Protein AF-A0A965G817-F1 (afdb_monomer)

Nearest PDB structures (foldseek):
  8c5v-assembly1_I  TM=2.482E-01  e=2.528E+00  Escherichia coli
  3ja6-assembly1_H  TM=2.750E-01  e=8.143E+00  Escherichia coli

pLDDT: mean 88.76, std 9.69, range [43.16, 97.38]

Foldseek 3Di:
DPDDDPVNVLVLLPPLSVVLVVLVVLLVVLVVVLVVVVVVLDDPPPVLVVVLVVQCVVPNLVSSLVSLVPRPHLVSQLSNLLSVCPVPDPVVSVVRSVVSVVVSVCVSCVSVVSNVVSVVVSVVSVVVSQVVLQVVLVVQVVVPPDDDDPVSSVSSHD

Sequence (158 aa):
MNSLSLGELFHRGGSLMWVLLAFSLVACAVAVERILTYAAYGYSPDRWFESLLAKIRKSGPAAGLAMAVSYRHPVARVAQTYLEQLNRPEKVRHDNVRRTGSMVLEAVEKNLRILAALAHLAPLVGLLGTVIGMVVAFSQIQSIQGNVKPSDLAGGIW

Structure (mmCIF, N/CA/C/O backbone):
data_AF-A0A965G817-F1
#
_entry.id   AF-A0A965G817-F1
#
loop_
_atom_site.group_PDB
_atom_site.id
_atom_site.type_symbol
_atom_site.label_atom_id
_atom_site.label_alt_id
_atom_site.label_comp_id
_atom_site.label_asym_id
_atom_site.label_entity_id
_atom_site.label_seq_id
_atom_site.pdbx_PDB_ins_code
_atom_site.Cartn_x
_atom_site.Cartn_y
_atom_site.Cartn_z
_atom_site.occupancy
_atom_site.B_iso_or_equiv
_atom_site.auth_seq_id
_atom_site.auth_comp_id
_atom_site.auth_asym_id
_atom_site.auth_atom_id
_atom_site.pdbx_PDB_model_num
ATOM 1 N N . MET A 1 1 ? 13.029 16.106 -40.030 1.00 43.16 1 MET A N 1
ATOM 2 C CA . MET A 1 1 ? 13.182 15.619 -38.643 1.00 43.16 1 MET A CA 1
ATOM 3 C C . MET A 1 1 ? 12.121 14.550 -38.451 1.00 43.16 1 MET A C 1
ATOM 5 O O . MET A 1 1 ? 10.968 14.905 -38.257 1.00 43.16 1 MET A O 1
ATOM 9 N N . ASN A 1 2 ? 12.458 13.270 -38.641 1.00 52.78 2 ASN A N 1
ATOM 10 C CA . ASN A 1 2 ? 11.493 12.196 -38.392 1.00 52.78 2 ASN A CA 1
ATOM 11 C C . ASN A 1 2 ? 11.209 12.186 -36.889 1.00 52.78 2 ASN A C 1
ATOM 13 O O . ASN A 1 2 ? 12.128 11.986 -36.097 1.00 52.78 2 ASN A O 1
ATOM 17 N N . SER A 1 3 ? 9.972 12.484 -36.498 1.00 63.75 3 SER A N 1
ATOM 18 C CA . SER A 1 3 ? 9.535 12.378 -35.111 1.00 63.75 3 SER A CA 1
ATOM 19 C C . SER A 1 3 ? 9.595 10.909 -34.716 1.00 63.75 3 SER A C 1
ATOM 21 O O . SER A 1 3 ? 8.798 10.113 -35.211 1.00 63.75 3 SER A O 1
ATOM 23 N N . LEU A 1 4 ? 10.564 10.555 -33.874 1.00 72.38 4 LEU A N 1
ATOM 24 C CA . LEU A 1 4 ? 10.672 9.216 -33.309 1.00 72.38 4 LEU A CA 1
ATOM 25 C C . LEU A 1 4 ? 9.355 8.860 -32.621 1.00 72.38 4 LEU A C 1
ATOM 27 O O . LEU A 1 4 ? 8.850 9.620 -31.790 1.00 72.38 4 LEU A O 1
ATOM 31 N N . SER A 1 5 ? 8.792 7.715 -32.990 1.00 85.06 5 SER A N 1
ATOM 32 C CA . SER A 1 5 ? 7.577 7.206 -32.362 1.00 85.06 5 SER A CA 1
ATOM 33 C C . SER A 1 5 ? 7.877 6.724 -30.940 1.00 85.06 5 SER A C 1
ATOM 35 O O . SER A 1 5 ? 8.945 6.168 -30.682 1.00 85.06 5 SER A O 1
ATOM 37 N N . LEU A 1 6 ? 6.913 6.845 -30.018 1.00 82.19 6 LEU A N 1
ATOM 38 C CA . LEU A 1 6 ? 7.024 6.272 -28.666 1.00 82.19 6 LEU A CA 1
ATOM 39 C C . LEU A 1 6 ? 7.380 4.774 -28.703 1.00 82.19 6 LEU A C 1
ATOM 41 O O . LEU A 1 6 ? 8.133 4.291 -27.861 1.00 82.19 6 LEU A O 1
ATOM 45 N N . GLY A 1 7 ? 6.859 4.048 -29.698 1.00 84.25 7 GLY A N 1
ATOM 46 C CA . GLY A 1 7 ? 7.149 2.627 -29.887 1.00 84.25 7 GLY A CA 1
ATOM 47 C C . GLY A 1 7 ? 8.599 2.357 -30.294 1.00 84.25 7 GLY A C 1
ATOM 48 O O . GLY A 1 7 ? 9.187 1.373 -29.849 1.00 84.25 7 GLY A O 1
ATOM 49 N N . GLU A 1 8 ? 9.209 3.250 -31.078 1.00 82.56 8 GLU A N 1
ATOM 50 C CA . GLU A 1 8 ? 10.629 3.147 -31.428 1.00 82.56 8 GLU A CA 1
ATOM 51 C C . GLU A 1 8 ? 11.522 3.422 -30.220 1.00 82.56 8 GLU A C 1
ATOM 53 O O . GLU A 1 8 ? 12.486 2.685 -30.020 1.00 82.56 8 GLU A O 1
ATOM 58 N N . LEU A 1 9 ? 11.190 4.414 -29.381 1.00 82.31 9 LEU A N 1
ATOM 59 C CA . LEU A 1 9 ? 11.916 4.640 -28.123 1.00 82.31 9 LEU A CA 1
ATOM 60 C C . LEU A 1 9 ? 11.816 3.421 -27.203 1.00 82.31 9 LEU A C 1
ATOM 62 O O . LEU A 1 9 ? 12.824 2.978 -26.656 1.00 82.31 9 LEU A O 1
ATOM 66 N N . PHE A 1 10 ? 10.621 2.841 -27.074 1.00 85.94 10 PHE A N 1
ATOM 67 C CA . PHE A 1 10 ? 10.410 1.665 -26.234 1.00 85.94 10 PHE A CA 1
ATOM 68 C C . PHE A 1 10 ? 11.249 0.470 -26.703 1.00 85.94 10 PHE A C 1
ATOM 70 O O . PHE A 1 10 ? 11.874 -0.207 -25.891 1.00 85.94 10 PHE A O 1
ATOM 77 N N . HIS A 1 11 ? 11.305 0.230 -28.017 1.00 84.06 11 HIS A N 1
ATOM 78 C CA . HIS A 1 11 ? 12.101 -0.861 -28.574 1.00 84.06 11 HIS A CA 1
ATOM 79 C C . HIS A 1 11 ? 13.610 -0.620 -28.417 1.00 84.06 11 HIS A C 1
ATOM 81 O O . HIS A 1 11 ? 14.351 -1.546 -28.086 1.00 84.06 11 HIS A O 1
ATOM 87 N N . ARG A 1 12 ? 14.066 0.630 -28.581 1.00 80.44 12 ARG A N 1
ATOM 88 C CA . ARG A 1 12 ? 15.470 1.024 -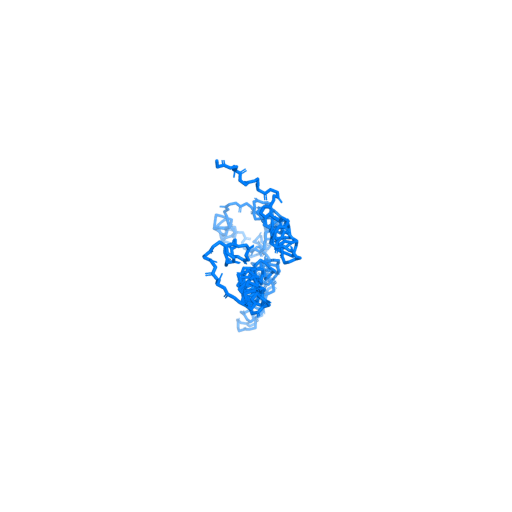28.366 1.00 80.44 12 ARG A CA 1
ATOM 89 C C . ARG A 1 12 ? 15.905 0.938 -26.902 1.00 80.44 12 ARG A C 1
ATOM 91 O O . ARG A 1 12 ? 17.063 0.629 -26.650 1.00 80.44 12 ARG A O 1
ATOM 98 N N . GLY A 1 13 ? 14.987 1.132 -25.952 1.00 80.50 13 GLY A N 1
ATOM 99 C CA . GLY A 1 13 ? 15.232 0.955 -24.514 1.00 80.50 13 GLY A CA 1
ATOM 100 C C . GLY A 1 13 ? 15.530 -0.492 -24.085 1.00 80.50 13 GLY A C 1
ATOM 101 O O . GLY A 1 13 ? 15.891 -0.735 -22.932 1.00 80.50 13 GLY A O 1
ATOM 102 N N . GLY A 1 14 ? 15.401 -1.463 -24.994 1.00 85.25 14 GLY A N 1
ATOM 103 C CA . GLY A 1 14 ? 15.823 -2.843 -24.779 1.00 85.25 14 GLY A CA 1
ATOM 104 C C . GLY A 1 14 ? 14.976 -3.613 -23.760 1.00 85.25 14 GLY A C 1
ATOM 105 O O . GLY A 1 14 ? 13.819 -3.296 -23.481 1.00 85.25 14 GLY A O 1
ATOM 106 N N . SER A 1 15 ? 15.553 -4.678 -23.200 1.00 88.56 15 SER A N 1
ATOM 107 C CA . SER A 1 15 ? 14.852 -5.612 -22.306 1.00 88.56 15 SER A CA 1
ATOM 108 C C . SER A 1 15 ? 14.397 -4.980 -20.986 1.00 88.56 15 SER A C 1
ATOM 110 O O . SER A 1 15 ? 13.349 -5.353 -20.459 1.00 88.56 15 SER A O 1
ATOM 112 N N . LEU A 1 16 ? 15.130 -3.991 -20.466 1.00 91.62 16 LEU A N 1
ATOM 113 C CA . LEU A 1 16 ? 14.787 -3.307 -19.214 1.00 91.62 16 LEU A CA 1
ATOM 114 C C . LEU A 1 16 ? 13.490 -2.499 -19.319 1.00 91.62 16 LEU A C 1
ATOM 116 O O . LEU A 1 16 ? 12.795 -2.322 -18.319 1.00 91.62 16 LEU A O 1
ATOM 120 N N . MET A 1 17 ? 13.115 -2.072 -20.525 1.00 92.56 17 MET A N 1
ATOM 121 C CA . MET A 1 17 ? 11.875 -1.332 -20.737 1.00 92.56 17 MET A CA 1
ATOM 122 C C . MET A 1 17 ? 10.635 -2.217 -20.555 1.00 92.56 17 MET A C 1
ATOM 124 O O . MET A 1 17 ? 9.633 -1.784 -19.986 1.00 92.56 17 MET A O 1
ATOM 128 N N . TRP A 1 18 ? 10.739 -3.505 -20.899 1.00 94.06 18 TRP A N 1
ATOM 129 C CA . TRP A 1 18 ? 9.720 -4.507 -20.574 1.00 94.06 18 TRP A CA 1
ATOM 130 C C . TRP A 1 18 ? 9.619 -4.781 -19.070 1.00 94.06 18 TRP A C 1
ATOM 132 O O . TRP A 1 18 ? 8.516 -4.956 -18.553 1.00 94.06 18 TRP A O 1
ATOM 142 N N . VAL A 1 19 ? 10.746 -4.767 -18.350 1.00 94.88 19 VAL A N 1
ATOM 143 C CA . VAL A 1 19 ? 10.760 -4.908 -16.882 1.00 94.88 19 VAL A CA 1
ATOM 144 C C . VAL A 1 19 ? 10.060 -3.720 -16.218 1.00 94.88 19 VAL A C 1
ATOM 146 O O . VAL A 1 19 ? 9.210 -3.914 -15.349 1.00 94.88 19 VAL A O 1
ATOM 149 N N . LEU A 1 20 ? 10.351 -2.492 -16.660 1.00 95.06 20 LEU A N 1
ATOM 150 C CA . LEU A 1 20 ? 9.682 -1.285 -16.164 1.00 95.06 20 LEU A CA 1
ATOM 151 C C . LEU A 1 20 ? 8.187 -1.271 -16.497 1.00 95.06 20 LEU A C 1
ATOM 153 O O . LEU A 1 20 ? 7.376 -0.881 -15.655 1.00 95.06 20 LEU A O 1
ATOM 157 N N . LEU A 1 21 ? 7.800 -1.750 -17.683 1.00 95.38 21 LEU A N 1
ATOM 158 C CA . LEU A 1 21 ? 6.392 -1.912 -18.039 1.00 95.38 21 LEU A CA 1
ATOM 159 C C . LEU A 1 21 ? 5.689 -2.900 -17.097 1.00 95.38 21 LEU A C 1
ATOM 161 O O . LEU A 1 21 ? 4.594 -2.613 -16.615 1.00 95.38 21 LEU A O 1
ATOM 165 N N . ALA A 1 22 ? 6.329 -4.028 -16.777 1.00 96.06 22 ALA A N 1
ATOM 166 C CA . ALA A 1 22 ? 5.795 -4.992 -15.819 1.00 96.06 22 ALA A CA 1
ATOM 167 C C . ALA A 1 22 ? 5.640 -4.378 -14.416 1.00 96.06 22 ALA A C 1
ATOM 169 O O . ALA A 1 22 ? 4.593 -4.542 -13.788 1.00 96.06 22 ALA A O 1
ATOM 170 N N . PHE A 1 23 ? 6.631 -3.613 -13.944 1.00 96.88 23 PHE A N 1
ATOM 171 C CA . PHE A 1 23 ? 6.539 -2.879 -12.676 1.00 96.88 23 PHE A CA 1
ATOM 172 C C . PHE A 1 23 ? 5.372 -1.889 -12.673 1.00 96.88 23 PHE A C 1
ATOM 174 O O . PHE A 1 23 ? 4.626 -1.837 -11.697 1.00 96.88 23 PHE A O 1
ATOM 181 N N . SER A 1 24 ? 5.175 -1.155 -13.769 1.00 96.75 24 SER A N 1
ATOM 182 C CA . SER A 1 24 ? 4.064 -0.212 -13.928 1.00 96.75 24 SER A CA 1
ATOM 183 C C . SER A 1 24 ? 2.700 -0.907 -13.861 1.00 96.75 24 SER A C 1
ATOM 185 O O . SER A 1 24 ? 1.817 -0.467 -13.124 1.00 96.75 24 SER A O 1
ATOM 187 N N . LEU A 1 25 ? 2.539 -2.042 -14.551 1.00 97.38 25 LEU A N 1
ATOM 188 C CA . LEU A 1 25 ? 1.301 -2.828 -14.522 1.00 97.38 25 LEU A CA 1
ATOM 189 C C . LEU A 1 25 ? 0.982 -3.344 -13.114 1.00 97.38 25 LEU A C 1
ATOM 191 O O . LEU A 1 25 ? -0.148 -3.193 -12.648 1.00 97.38 25 LEU A O 1
ATOM 195 N N . VAL A 1 26 ? 1.976 -3.905 -12.415 1.00 96.44 26 VAL A N 1
ATOM 196 C CA . VAL A 1 26 ? 1.806 -4.385 -11.034 1.00 96.44 26 VAL A CA 1
ATOM 197 C C . VAL A 1 26 ? 1.480 -3.224 -10.094 1.00 96.44 26 VAL A C 1
ATOM 199 O O . VAL A 1 26 ? 0.548 -3.330 -9.296 1.00 96.44 26 VAL A O 1
ATOM 202 N N . ALA A 1 27 ? 2.196 -2.103 -10.204 1.00 96.62 27 ALA A N 1
ATOM 203 C CA . ALA A 1 27 ? 1.945 -0.924 -9.384 1.00 96.62 27 ALA A CA 1
ATOM 204 C C . ALA A 1 27 ? 0.529 -0.375 -9.602 1.00 96.62 27 ALA A C 1
ATOM 206 O O . ALA A 1 27 ? -0.182 -0.108 -8.637 1.00 96.62 27 ALA A O 1
ATOM 207 N N . CYS A 1 28 ? 0.090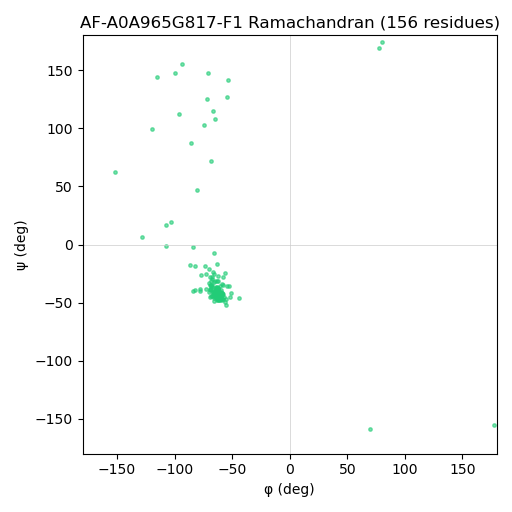 -0.268 -10.856 1.00 97.19 28 CYS A N 1
ATOM 208 C CA . CYS A 1 28 ? -1.251 0.194 -11.200 1.00 97.19 28 CYS A CA 1
ATOM 209 C C . CYS A 1 28 ? -2.332 -0.741 -10.639 1.00 97.19 28 CYS A C 1
ATOM 211 O O . CYS A 1 28 ? -3.263 -0.280 -9.978 1.00 97.19 28 CYS A O 1
ATOM 213 N N . ALA A 1 29 ? -2.177 -2.057 -10.817 1.00 96.06 29 ALA A N 1
ATOM 214 C CA . ALA A 1 29 ? -3.126 -3.043 -10.302 1.00 96.06 29 ALA A CA 1
ATOM 215 C C . ALA A 1 29 ? -3.275 -2.960 -8.772 1.00 96.06 29 ALA A C 1
ATOM 217 O O . ALA A 1 29 ? -4.394 -2.913 -8.258 1.00 96.06 29 ALA A O 1
ATOM 218 N N . VAL A 1 30 ? -2.155 -2.882 -8.044 1.00 95.56 30 VAL A N 1
ATOM 219 C CA . VAL A 1 30 ? -2.166 -2.748 -6.579 1.00 95.56 30 VAL A CA 1
ATOM 220 C C . VAL A 1 30 ? -2.739 -1.395 -6.150 1.00 95.56 30 VAL A C 1
ATOM 222 O O . VAL A 1 30 ? -3.520 -1.339 -5.203 1.00 95.56 30 VAL A O 1
ATOM 225 N N . ALA A 1 31 ? -2.403 -0.306 -6.845 1.00 95.50 31 ALA A N 1
ATOM 226 C CA . ALA A 1 31 ? -2.929 1.022 -6.536 1.00 95.50 31 ALA A CA 1
ATOM 227 C C . ALA A 1 31 ? -4.459 1.071 -6.668 1.00 95.50 31 ALA A C 1
ATOM 229 O O . ALA A 1 31 ? -5.134 1.541 -5.752 1.00 95.50 31 ALA A O 1
ATOM 230 N N . VAL A 1 32 ? -5.014 0.530 -7.756 1.00 96.06 32 VAL A N 1
ATOM 231 C CA . VAL A 1 32 ? -6.469 0.461 -7.970 1.00 96.06 32 VAL A CA 1
ATOM 232 C C . VAL A 1 32 ? -7.144 -0.383 -6.886 1.00 96.06 32 VAL A C 1
ATOM 234 O O . VAL A 1 32 ? -8.114 0.066 -6.278 1.00 96.06 32 VAL A O 1
ATOM 237 N N . GLU A 1 33 ? -6.613 -1.570 -6.586 1.00 94.62 33 GLU A N 1
ATOM 238 C CA . GLU A 1 33 ? -7.147 -2.448 -5.536 1.00 94.62 33 GLU A CA 1
ATOM 239 C C . GLU A 1 33 ? -7.164 -1.766 -4.157 1.00 94.62 33 GLU A C 1
ATOM 241 O O . GLU A 1 33 ? -8.155 -1.855 -3.425 1.00 94.62 33 GLU A O 1
ATOM 246 N N . ARG A 1 34 ? -6.104 -1.022 -3.817 1.00 92.88 34 ARG A N 1
ATOM 247 C CA . ARG A 1 34 ? -6.014 -0.264 -2.562 1.00 92.88 34 ARG A CA 1
ATOM 248 C C . ARG A 1 34 ? -6.990 0.906 -2.519 1.00 92.88 34 ARG A C 1
ATOM 250 O O . ARG A 1 34 ? -7.665 1.071 -1.505 1.00 92.88 34 ARG A O 1
ATOM 257 N N . ILE A 1 35 ? -7.109 1.682 -3.598 1.00 92.81 35 ILE A N 1
ATOM 258 C CA . ILE A 1 35 ? -8.066 2.798 -3.683 1.00 92.81 35 ILE A CA 1
ATOM 259 C C . ILE A 1 35 ? -9.493 2.289 -3.457 1.00 92.81 35 ILE A C 1
ATOM 261 O O . ILE A 1 35 ? -10.215 2.852 -2.636 1.00 92.81 35 ILE A O 1
ATOM 265 N N . LEU A 1 36 ? -9.879 1.192 -4.118 1.00 92.88 36 LEU A N 1
ATOM 266 C CA . LEU A 1 36 ? -11.201 0.584 -3.945 1.00 92.88 36 LEU A CA 1
ATOM 267 C C . LEU A 1 36 ? -11.412 0.062 -2.519 1.00 92.88 36 LEU A C 1
ATOM 269 O O . LEU A 1 36 ? -12.471 0.285 -1.936 1.00 92.88 36 LEU A O 1
ATOM 273 N N . THR A 1 37 ? -10.399 -0.579 -1.932 1.00 89.75 37 THR A N 1
ATOM 274 C CA . THR A 1 37 ? -10.454 -1.075 -0.548 1.00 89.75 37 THR A CA 1
ATOM 275 C C . THR A 1 37 ? -10.651 0.063 0.456 1.00 89.75 37 THR A C 1
ATOM 277 O O . THR A 1 37 ? -11.515 -0.024 1.327 1.00 89.75 37 THR A O 1
ATOM 280 N N . TYR A 1 38 ? -9.892 1.155 0.330 1.00 88.94 38 TYR A N 1
ATOM 281 C CA . TYR A 1 38 ? -10.025 2.312 1.218 1.00 88.94 38 TYR A CA 1
ATOM 282 C C . TYR A 1 38 ? -11.338 3.062 1.008 1.00 88.94 38 TYR A C 1
ATOM 284 O O . TYR A 1 38 ? -11.968 3.462 1.985 1.00 88.94 38 TYR A O 1
ATOM 292 N N . ALA A 1 39 ? -11.797 3.187 -0.237 1.00 89.25 39 ALA A N 1
ATOM 293 C CA . ALA A 1 39 ? -13.110 3.749 -0.531 1.00 89.25 39 ALA A CA 1
ATOM 294 C C . ALA A 1 39 ? -14.239 2.914 0.103 1.00 89.25 39 ALA A C 1
ATOM 296 O O . ALA A 1 39 ? -15.173 3.481 0.669 1.00 89.25 39 ALA A O 1
ATOM 297 N N . ALA A 1 40 ? -14.127 1.581 0.079 1.00 86.94 40 ALA A N 1
ATOM 298 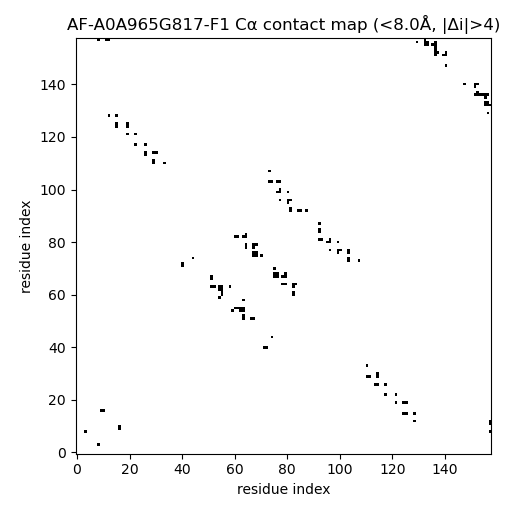C CA . ALA A 1 40 ? -15.103 0.672 0.680 1.00 86.94 40 ALA A CA 1
ATOM 299 C C . ALA A 1 40 ? -15.154 0.750 2.217 1.00 86.94 40 ALA A C 1
ATOM 301 O O . ALA A 1 40 ? -16.206 0.498 2.803 1.00 86.94 40 ALA A O 1
ATOM 302 N N . TYR A 1 41 ? -14.055 1.120 2.884 1.00 83.81 41 TYR A N 1
ATOM 303 C CA . TYR A 1 41 ? -14.049 1.348 4.333 1.00 83.81 41 TYR A CA 1
ATOM 304 C C . TYR A 1 41 ? -14.824 2.606 4.757 1.00 83.81 41 TYR A C 1
ATOM 306 O O . TYR A 1 41 ? -15.295 2.677 5.893 1.00 83.81 41 TYR A O 1
ATOM 314 N N . GLY A 1 42 ? -15.038 3.555 3.845 1.00 77.81 42 GLY A N 1
ATOM 315 C CA . GLY A 1 42 ? -15.828 4.754 4.102 1.00 77.81 42 GLY A CA 1
ATOM 316 C C . GLY A 1 42 ? -15.093 5.831 4.909 1.00 77.81 42 GLY A C 1
ATOM 317 O O . GLY A 1 42 ? -14.007 5.641 5.448 1.00 77.81 42 GLY A O 1
ATOM 318 N N . TYR A 1 43 ? -15.706 7.014 4.968 1.00 61.25 43 TYR A N 1
ATOM 319 C CA . TYR A 1 43 ? -15.001 8.277 5.223 1.00 61.25 43 TYR A CA 1
ATOM 320 C C . TYR A 1 43 ? -15.120 8.856 6.643 1.00 61.25 43 TYR A C 1
ATOM 322 O O . TYR A 1 43 ? -14.906 10.052 6.835 1.00 61.25 43 TYR A O 1
ATOM 330 N N . SER A 1 44 ? -15.490 8.089 7.675 1.00 78.50 44 SER A N 1
ATOM 331 C CA . SER A 1 44 ? -15.660 8.692 9.017 1.00 78.50 44 SER A CA 1
ATOM 332 C C . SER A 1 44 ? -15.418 7.750 10.205 1.00 78.50 44 SER A C 1
ATOM 334 O O . SER A 1 44 ? -16.330 7.555 11.016 1.00 78.50 44 SER A O 1
ATOM 336 N N . PRO A 1 45 ? -14.198 7.202 10.369 1.00 81.62 45 PRO A N 1
ATOM 337 C CA . PRO A 1 45 ? -13.832 6.475 11.586 1.00 81.62 45 PRO A CA 1
ATOM 338 C C . PRO A 1 45 ? -14.055 7.314 12.855 1.00 81.62 45 PRO A C 1
ATOM 340 O O . PRO A 1 45 ? -14.543 6.774 13.845 1.00 81.62 45 PRO A O 1
ATOM 343 N N . ASP A 1 46 ? -13.821 8.629 12.801 1.00 86.81 46 ASP A N 1
ATOM 344 C CA . ASP A 1 46 ? -13.999 9.528 13.950 1.00 86.81 46 ASP A CA 1
ATOM 345 C C . ASP A 1 46 ? -15.467 9.640 14.379 1.00 86.81 46 ASP A C 1
ATOM 347 O O . ASP A 1 46 ? -15.800 9.437 15.543 1.00 86.81 46 ASP A O 1
ATOM 351 N N . ARG A 1 47 ? -16.387 9.875 13.431 1.00 89.19 47 ARG A N 1
ATOM 352 C CA . ARG A 1 47 ? -17.831 9.956 13.736 1.00 89.19 47 ARG A CA 1
ATOM 353 C C . ARG A 1 47 ? -18.373 8.633 14.264 1.00 89.19 47 ARG A C 1
ATOM 355 O O . ARG A 1 47 ? -19.240 8.614 15.142 1.00 89.19 47 ARG A O 1
ATOM 362 N N . TRP A 1 48 ? -17.878 7.523 13.720 1.00 91.00 48 TRP A N 1
ATOM 363 C CA . TRP A 1 48 ? -18.224 6.198 14.214 1.00 91.00 48 TRP A CA 1
ATOM 364 C C . TRP A 1 48 ? -17.723 5.990 15.649 1.00 91.00 48 TRP A C 1
ATOM 366 O O . TRP A 1 48 ? -18.475 5.500 16.492 1.00 91.00 48 TRP A O 1
ATOM 376 N N . PHE A 1 49 ? -16.493 6.414 15.948 1.00 91.69 49 PHE A N 1
ATOM 377 C CA . PHE A 1 49 ? -15.908 6.309 17.280 1.00 91.69 49 PHE A CA 1
ATOM 378 C C . PHE A 1 49 ? -16.648 7.174 18.311 1.00 91.69 49 PHE A C 1
ATOM 380 O O . PHE A 1 49 ? -16.979 6.685 19.390 1.00 91.69 49 PHE A O 1
ATOM 387 N N . GLU A 1 50 ? -17.016 8.408 17.960 1.00 93.12 50 GLU A N 1
ATOM 388 C CA . GLU A 1 50 ? -17.870 9.263 18.800 1.00 93.12 50 GLU A CA 1
ATOM 389 C C . GLU A 1 50 ? -19.226 8.602 19.091 1.00 93.12 50 GLU A C 1
ATOM 391 O O . GLU A 1 50 ? -19.696 8.569 20.232 1.00 93.12 50 GLU A O 1
ATOM 396 N N . SER A 1 51 ? -19.834 7.985 18.074 1.00 92.69 51 SER A N 1
ATOM 397 C CA . SER A 1 51 ? -21.097 7.252 18.224 1.00 92.69 51 SER A CA 1
ATOM 398 C C . SER A 1 51 ? -20.952 6.031 19.141 1.00 92.69 51 SER A C 1
ATOM 400 O O . SER A 1 51 ? -21.839 5.750 19.952 1.00 92.69 51 SER A O 1
ATOM 402 N N . LEU A 1 52 ? -19.819 5.327 19.059 1.00 94.56 52 LEU A N 1
ATOM 403 C CA . LEU A 1 52 ? -19.481 4.218 19.948 1.00 94.56 52 LEU A CA 1
ATOM 404 C C . LEU A 1 52 ? -19.344 4.695 21.401 1.00 94.56 52 LEU A C 1
ATOM 406 O O . LEU A 1 52 ? -19.947 4.100 22.298 1.00 94.56 52 LEU A O 1
ATOM 410 N N . LEU A 1 53 ? -18.607 5.783 21.644 1.00 94.88 53 LEU A N 1
ATOM 411 C CA . LEU A 1 53 ? -18.451 6.367 22.980 1.00 94.88 53 LEU A CA 1
ATOM 412 C C . LEU A 1 53 ? -19.799 6.804 23.565 1.00 94.88 53 LEU A C 1
ATOM 414 O O . LEU A 1 53 ? -20.096 6.502 24.724 1.00 94.88 53 LEU A O 1
ATOM 418 N N . ALA A 1 54 ? -20.645 7.455 22.764 1.00 95.88 54 ALA A N 1
ATOM 419 C CA . ALA A 1 54 ? -21.990 7.846 23.177 1.00 95.88 54 ALA A CA 1
ATOM 420 C C . ALA A 1 54 ? -22.852 6.625 23.553 1.00 95.88 54 ALA A C 1
ATOM 422 O O . ALA A 1 54 ? -23.549 6.643 24.573 1.00 95.88 54 ALA A O 1
ATOM 423 N N . LYS A 1 55 ? -22.768 5.533 22.780 1.00 95.19 55 LYS A N 1
ATOM 424 C CA . LYS A 1 55 ? -23.482 4.278 23.059 1.00 95.19 55 LYS A CA 1
ATOM 425 C C . LYS A 1 55 ? -23.009 3.625 24.357 1.00 95.19 55 LYS A C 1
ATOM 427 O O . LYS A 1 55 ? -23.848 3.185 25.141 1.00 95.19 55 LYS A O 1
ATOM 432 N N . ILE A 1 56 ? -21.699 3.606 24.607 1.00 96.12 56 ILE A N 1
ATOM 433 C CA . ILE A 1 56 ? -21.118 3.065 25.844 1.00 96.12 56 ILE A CA 1
ATOM 434 C C . ILE A 1 56 ? -21.575 3.885 27.055 1.00 96.12 56 ILE A C 1
ATOM 436 O O . ILE A 1 56 ? -22.000 3.306 28.051 1.00 96.12 56 ILE A O 1
ATOM 440 N N . ARG A 1 57 ? -21.555 5.221 26.963 1.00 95.50 57 ARG A N 1
ATOM 441 C CA . ARG A 1 57 ? -22.020 6.106 28.047 1.00 95.50 57 ARG A CA 1
ATOM 442 C C . ARG A 1 57 ? -23.504 5.914 28.364 1.00 95.50 57 ARG A C 1
ATOM 444 O O . ARG A 1 57 ? -23.882 5.953 29.527 1.00 95.50 57 ARG A O 1
ATOM 451 N N . LYS A 1 58 ? -24.340 5.703 27.342 1.00 95.94 58 LYS A N 1
ATOM 452 C CA . LYS A 1 58 ? -25.798 5.574 27.500 1.00 95.94 58 LYS A CA 1
ATOM 453 C C . LYS A 1 58 ? -26.255 4.172 27.913 1.00 95.94 58 LYS A C 1
ATOM 455 O O . LYS A 1 58 ? -27.223 4.043 28.652 1.00 95.94 58 LYS A O 1
ATOM 460 N N . SER A 1 59 ? -25.633 3.128 27.372 1.00 94.50 59 SER A N 1
ATOM 461 C CA . SER A 1 59 ? -26.143 1.746 27.438 1.00 94.50 59 SER A CA 1
ATOM 462 C C . SER A 1 59 ? -25.110 0.736 27.945 1.00 94.50 59 SER A C 1
ATOM 464 O O . SER A 1 59 ? -25.365 -0.466 27.935 1.00 94.50 59 SER A O 1
ATOM 466 N N . GLY A 1 60 ? -23.952 1.216 28.391 1.00 94.69 60 GLY A N 1
ATOM 467 C CA . GLY A 1 60 ? -22.881 0.405 28.948 1.00 94.69 60 GLY A CA 1
ATOM 468 C C . GLY A 1 60 ? -21.996 -0.291 27.902 1.00 94.69 60 GLY A C 1
ATOM 469 O O . GLY A 1 60 ? -22.266 -0.257 26.695 1.00 94.69 60 GLY A O 1
ATOM 470 N N . PRO A 1 61 ? -20.919 -0.957 28.357 1.00 93.56 61 PRO A N 1
ATOM 471 C CA . PRO A 1 61 ? -19.908 -1.535 27.472 1.00 93.56 61 PRO A CA 1
ATOM 472 C C . PRO A 1 61 ? -20.412 -2.679 26.586 1.00 93.56 61 PRO A C 1
ATOM 474 O O . PRO A 1 61 ? -19.964 -2.807 25.450 1.00 93.56 61 PRO A O 1
ATOM 477 N N . ALA A 1 62 ? -21.376 -3.474 27.062 1.00 94.38 62 ALA A N 1
ATOM 478 C CA . ALA A 1 62 ? -21.961 -4.572 26.288 1.00 94.38 62 ALA A CA 1
ATOM 479 C C . ALA A 1 62 ? -22.676 -4.070 25.019 1.00 94.38 62 ALA A C 1
ATOM 481 O O . ALA A 1 62 ? -22.536 -4.653 23.944 1.00 94.38 62 ALA A O 1
ATOM 482 N N . ALA A 1 63 ? -23.385 -2.940 25.116 1.00 94.31 63 ALA A N 1
ATOM 483 C CA . ALA A 1 63 ? -24.024 -2.307 23.967 1.00 94.31 63 ALA A CA 1
ATOM 484 C C . ALA A 1 63 ? -22.997 -1.725 22.980 1.00 94.31 63 ALA A C 1
ATOM 486 O O . ALA A 1 63 ? -23.208 -1.776 21.767 1.00 94.31 63 ALA A O 1
ATOM 487 N N . GLY A 1 64 ? -21.879 -1.201 23.494 1.00 94.56 64 GLY A N 1
ATOM 488 C CA . GLY A 1 64 ? -20.739 -0.790 22.676 1.00 94.56 64 GLY A CA 1
ATOM 489 C C . GLY A 1 64 ? -20.106 -1.964 21.929 1.00 94.56 64 GLY A C 1
ATOM 490 O O . GLY A 1 64 ? -19.823 -1.846 20.741 1.00 94.56 64 GLY A O 1
ATOM 491 N N . LEU A 1 65 ? -19.951 -3.118 22.587 1.00 95.44 65 LEU A N 1
ATOM 492 C CA . LEU A 1 65 ? -19.376 -4.314 21.969 1.00 95.44 65 LEU A CA 1
ATOM 493 C C . LEU A 1 65 ? -20.253 -4.809 20.816 1.00 95.44 65 LEU A C 1
ATOM 495 O O . LEU A 1 65 ? -19.741 -5.045 19.727 1.00 95.44 65 LEU A O 1
ATOM 499 N N . ALA A 1 66 ? -21.572 -4.876 21.012 1.00 94.81 66 ALA A N 1
ATOM 500 C CA . ALA A 1 66 ? -22.509 -5.249 19.950 1.00 94.81 66 ALA A CA 1
ATOM 501 C C . ALA A 1 66 ? -22.419 -4.308 18.731 1.00 94.81 66 ALA A C 1
ATOM 503 O O . ALA A 1 66 ? -22.382 -4.766 17.588 1.00 94.81 66 ALA A O 1
ATOM 504 N N . MET A 1 67 ? -22.313 -2.994 18.966 1.00 93.81 67 MET A N 1
ATOM 505 C CA . MET A 1 67 ? -22.092 -2.013 17.899 1.00 93.81 67 MET A CA 1
ATOM 506 C C . MET A 1 67 ? -20.750 -2.240 17.196 1.00 93.81 67 MET A C 1
ATOM 508 O O . MET A 1 67 ? -20.688 -2.220 15.966 1.00 93.81 67 MET A O 1
ATOM 512 N N . ALA A 1 68 ? -19.688 -2.497 17.958 1.00 92.50 68 ALA A N 1
ATOM 513 C CA . ALA A 1 68 ? -18.362 -2.728 17.413 1.00 92.50 68 ALA A CA 1
ATOM 514 C C . ALA A 1 68 ? -18.317 -3.991 16.543 1.00 92.50 68 ALA A C 1
ATOM 516 O O . ALA A 1 68 ? -17.782 -3.927 15.440 1.00 92.50 68 ALA A O 1
ATOM 517 N N . VAL A 1 69 ? -18.939 -5.095 16.970 1.00 92.31 69 VAL A N 1
ATOM 518 C CA . VAL A 1 69 ? -19.054 -6.359 16.209 1.00 92.31 69 VAL A CA 1
ATOM 519 C C . VAL A 1 69 ? -19.793 -6.172 14.880 1.00 92.31 69 VAL A C 1
ATOM 521 O O . VAL A 1 69 ? -19.425 -6.779 13.876 1.00 92.31 69 VAL A O 1
ATOM 524 N N . SER A 1 70 ? -20.803 -5.301 14.844 1.00 89.50 70 SER A N 1
ATOM 525 C CA . SER A 1 70 ? -21.585 -5.041 13.628 1.00 89.50 70 SER A CA 1
ATOM 526 C C . SER A 1 70 ? -20.851 -4.207 12.566 1.00 89.50 70 SER A C 1
ATOM 528 O O . SER A 1 70 ? -21.236 -4.225 11.397 1.00 89.50 70 SER A O 1
ATOM 530 N N . TYR A 1 71 ? -19.785 -3.491 12.941 1.00 88.88 71 TYR A N 1
ATOM 531 C CA . TYR A 1 71 ? -19.082 -2.575 12.045 1.00 88.88 71 TYR A CA 1
ATOM 532 C C . TYR A 1 71 ? -17.865 -3.249 11.398 1.00 88.88 71 TYR A C 1
ATOM 534 O O . TYR A 1 71 ? -16.869 -3.549 12.054 1.00 88.88 71 TYR A O 1
ATOM 542 N N . ARG A 1 72 ? -17.924 -3.472 10.079 1.00 83.31 72 ARG A N 1
ATOM 543 C CA . ARG A 1 72 ? -16.874 -4.152 9.294 1.00 83.31 72 ARG A CA 1
ATOM 544 C C . ARG A 1 72 ? -15.703 -3.234 8.919 1.00 83.31 72 ARG A C 1
ATOM 546 O O . ARG A 1 72 ? -15.258 -3.222 7.776 1.00 83.31 72 ARG A O 1
ATOM 553 N N . HIS A 1 73 ? -15.197 -2.469 9.882 1.00 89.06 73 HIS A N 1
ATOM 554 C CA . HIS A 1 73 ? -14.070 -1.558 9.686 1.00 89.06 73 HIS A CA 1
ATOM 555 C C . HIS A 1 73 ? -12.856 -1.993 10.522 1.00 89.06 73 HIS A C 1
ATOM 557 O O . HIS A 1 73 ? -13.037 -2.419 11.666 1.00 89.06 73 HIS A O 1
ATOM 563 N N . PRO A 1 74 ? -11.614 -1.830 10.027 1.00 89.88 74 PRO A N 1
ATOM 564 C CA . PRO A 1 74 ? -10.395 -2.173 10.769 1.00 89.88 74 PRO A CA 1
ATOM 565 C C . PRO A 1 74 ? -10.333 -1.579 12.190 1.00 89.88 74 PRO A C 1
ATOM 567 O O . PRO A 1 74 ? -9.999 -2.276 13.147 1.00 89.88 74 PRO A O 1
ATOM 570 N N . VAL A 1 75 ? -10.742 -0.315 12.349 1.00 89.69 75 VAL A N 1
ATOM 571 C CA . VAL A 1 75 ? -10.793 0.381 13.656 1.00 89.69 75 VAL A CA 1
ATOM 572 C C . VAL A 1 75 ? -11.776 -0.281 14.630 1.00 89.69 75 VAL A C 1
ATOM 574 O O . VAL A 1 75 ? -11.524 -0.313 15.834 1.00 89.69 75 VAL A O 1
ATOM 577 N N . ALA A 1 76 ? -12.863 -0.875 14.126 1.00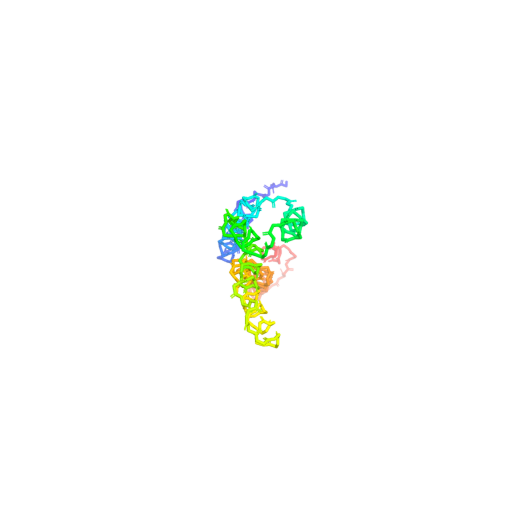 92.44 76 ALA A N 1
ATOM 578 C CA . ALA A 1 76 ? -13.844 -1.557 14.963 1.00 92.44 76 ALA A CA 1
ATOM 579 C C . ALA A 1 76 ? -13.232 -2.742 15.702 1.00 92.44 76 ALA A C 1
ATOM 581 O O . ALA A 1 76 ? -13.525 -2.959 16.872 1.00 92.44 76 ALA A O 1
ATOM 582 N N . ARG A 1 77 ? -12.326 -3.466 15.039 1.00 93.25 77 ARG A N 1
ATOM 583 C CA . ARG A 1 77 ? -11.646 -4.633 15.603 1.00 93.25 77 ARG A CA 1
ATOM 584 C C . ARG A 1 77 ? -10.785 -4.271 16.814 1.00 93.25 77 ARG A C 1
ATOM 586 O O . ARG A 1 77 ? -10.756 -5.016 17.785 1.00 93.25 77 ARG A O 1
ATOM 593 N N . VAL A 1 78 ? -10.144 -3.102 16.790 1.00 94.88 78 VAL A N 1
ATOM 594 C CA . VAL A 1 78 ? -9.369 -2.587 17.932 1.00 94.88 78 VAL A CA 1
ATOM 595 C C . VAL A 1 78 ? -10.295 -2.250 19.106 1.00 94.88 78 VAL A C 1
ATOM 597 O O . VAL A 1 78 ? -10.018 -2.630 20.245 1.00 94.88 78 VAL A O 1
ATOM 600 N N . ALA A 1 79 ? -11.428 -1.597 18.829 1.00 94.44 79 ALA A N 1
ATOM 601 C CA . ALA A 1 79 ? -12.428 -1.275 19.844 1.00 94.44 79 ALA A CA 1
ATOM 602 C C . ALA A 1 79 ? -13.086 -2.531 20.449 1.00 94.44 79 ALA A C 1
ATOM 604 O O . ALA A 1 79 ? -13.255 -2.602 21.665 1.00 94.44 79 ALA A O 1
ATOM 605 N N . GLN A 1 80 ? -13.403 -3.539 19.627 1.00 95.12 80 GLN A N 1
ATOM 606 C CA . GLN A 1 80 ? -13.910 -4.842 20.077 1.00 95.12 80 GLN A CA 1
ATOM 607 C C . GLN A 1 80 ? -12.948 -5.479 21.084 1.00 95.12 80 GLN A C 1
ATOM 609 O O . GLN A 1 80 ? -13.356 -5.791 22.199 1.00 95.12 80 GLN A O 1
ATOM 614 N N . THR A 1 81 ? -11.656 -5.578 20.745 1.00 95.50 81 THR A N 1
ATOM 615 C CA . THR A 1 81 ? -10.647 -6.164 21.641 1.00 95.50 81 THR A CA 1
ATOM 616 C C . THR A 1 81 ? -10.541 -5.421 22.970 1.00 95.50 81 THR A C 1
ATOM 618 O O . THR A 1 81 ? -10.393 -6.056 24.012 1.00 95.50 81 THR A O 1
ATOM 621 N N . TYR A 1 82 ? -10.639 -4.088 22.966 1.00 95.62 82 TYR A N 1
ATOM 622 C CA . TYR A 1 82 ? -10.650 -3.324 24.215 1.00 95.62 82 TYR A CA 1
ATOM 623 C C . TYR A 1 82 ? -11.863 -3.689 25.087 1.00 95.62 82 TYR A C 1
ATOM 625 O O . TYR A 1 82 ? -11.712 -3.949 26.282 1.00 95.62 82 TYR A O 1
ATOM 633 N N . LEU A 1 83 ? -13.058 -3.739 24.486 1.00 95.19 83 LEU A N 1
ATOM 634 C CA . LEU A 1 83 ? -14.319 -4.002 25.185 1.00 95.19 83 LEU A CA 1
ATOM 635 C C . LEU A 1 83 ? -14.435 -5.447 25.696 1.00 95.19 83 LEU A C 1
ATOM 637 O O . LEU A 1 83 ? -14.953 -5.666 26.789 1.00 95.19 83 LEU A O 1
ATOM 641 N N . GLU A 1 84 ? -13.902 -6.427 24.968 1.00 95.19 84 GLU A N 1
ATOM 642 C CA . GLU A 1 84 ? -13.846 -7.835 25.397 1.00 95.19 84 GLU A CA 1
ATOM 643 C C . GLU A 1 84 ? -12.925 -8.052 26.607 1.00 95.19 84 GLU A C 1
ATOM 645 O O . GLU A 1 84 ? -13.074 -9.016 27.358 1.00 95.19 84 GLU A O 1
ATOM 650 N N . GLN A 1 85 ? -11.966 -7.150 26.818 1.00 94.56 85 GLN A N 1
ATOM 651 C CA . GLN A 1 85 ? -10.920 -7.297 27.828 1.00 94.56 85 GLN A CA 1
ATOM 652 C C . GLN A 1 85 ? -11.091 -6.378 29.036 1.00 94.56 85 GLN A C 1
ATOM 654 O O . GLN A 1 85 ? -10.159 -6.213 29.822 1.00 94.56 85 GLN A O 1
ATOM 659 N N . LEU A 1 86 ? -12.283 -5.814 29.241 1.00 94.50 86 LEU A N 1
ATOM 660 C CA . LEU A 1 86 ? -12.563 -4.927 30.374 1.00 94.50 86 LEU A CA 1
ATOM 661 C C . LEU A 1 86 ? -12.318 -5.575 31.745 1.00 94.50 86 LEU A C 1
ATOM 663 O O . LEU A 1 86 ? -11.947 -4.869 32.675 1.00 94.50 86 LEU A O 1
ATOM 667 N N . ASN A 1 87 ? -12.447 -6.901 31.844 1.00 94.44 87 ASN A N 1
ATOM 668 C CA . ASN A 1 87 ? -12.223 -7.669 33.076 1.00 94.44 87 ASN A CA 1
ATOM 669 C C . ASN A 1 87 ? -10.743 -8.026 33.330 1.00 94.44 87 ASN A C 1
ATOM 671 O O . ASN A 1 87 ? -10.431 -8.701 34.310 1.00 94.44 87 ASN A O 1
ATOM 675 N N . ARG A 1 88 ? -9.822 -7.658 32.429 1.00 94.69 88 ARG A N 1
ATOM 676 C CA . ARG A 1 88 ? -8.386 -7.942 32.567 1.00 94.69 88 ARG A CA 1
ATOM 677 C C . ARG A 1 88 ? -7.656 -6.762 33.222 1.00 94.69 88 ARG A C 1
ATOM 679 O O . ARG A 1 88 ? -8.104 -5.624 33.082 1.00 94.69 88 ARG A O 1
ATOM 686 N N . PRO A 1 89 ? -6.503 -7.005 33.879 1.00 96.62 89 PRO A N 1
ATOM 687 C CA . PRO A 1 89 ? -5.647 -5.929 34.366 1.00 96.62 89 PRO A CA 1
ATOM 688 C C . PRO A 1 89 ? -5.302 -4.947 33.243 1.00 96.62 89 PRO A C 1
ATOM 690 O O . PRO A 1 89 ? -5.035 -5.366 32.115 1.00 96.62 89 PRO A O 1
ATOM 693 N N . GLU A 1 90 ? -5.264 -3.654 33.561 1.00 94.12 90 GLU A N 1
ATOM 694 C CA . GLU A 1 90 ? -5.089 -2.577 32.579 1.00 94.12 90 GLU A CA 1
ATOM 695 C C . GLU A 1 90 ? -3.872 -2.788 31.672 1.00 94.12 90 GLU A C 1
ATOM 697 O O . GLU A 1 90 ? -3.994 -2.695 30.452 1.00 94.12 90 GLU A O 1
ATOM 702 N N . LYS A 1 91 ? -2.727 -3.166 32.256 1.00 95.69 91 LYS A N 1
ATOM 703 C CA . LYS A 1 91 ? -1.495 -3.458 31.512 1.00 95.69 91 LYS A CA 1
ATOM 704 C C . LYS A 1 91 ? -1.707 -4.538 30.446 1.00 95.69 91 LYS A C 1
ATOM 706 O O . LYS A 1 91 ? -1.384 -4.330 29.284 1.00 95.69 91 LYS A O 1
ATOM 711 N N . VAL A 1 92 ? -2.322 -5.658 30.830 1.00 95.56 92 VAL A N 1
ATOM 712 C CA . VAL A 1 92 ? -2.593 -6.786 29.923 1.00 95.56 92 VAL A CA 1
ATOM 713 C C . VAL A 1 92 ? -3.573 -6.376 28.823 1.00 95.56 92 VAL A C 1
ATOM 715 O O . VAL A 1 92 ? -3.379 -6.717 27.658 1.00 95.56 92 VAL A O 1
ATOM 718 N N . ARG A 1 93 ? -4.611 -5.611 29.178 1.00 95.62 93 ARG A N 1
ATOM 719 C CA . ARG A 1 93 ? -5.582 -5.076 28.217 1.00 95.62 93 ARG A CA 1
ATOM 720 C C . ARG A 1 93 ? -4.905 -4.164 27.191 1.00 95.62 93 ARG A C 1
ATOM 722 O O . ARG A 1 93 ? -5.132 -4.328 25.996 1.00 95.62 93 ARG A O 1
ATOM 729 N N . HIS A 1 94 ? -4.064 -3.230 27.632 1.00 95.00 94 HIS A N 1
ATOM 730 C CA . HIS A 1 94 ? -3.354 -2.314 26.735 1.00 95.00 94 HIS A CA 1
ATOM 731 C C . HIS A 1 94 ? -2.368 -3.050 25.823 1.00 95.00 94 HIS A C 1
ATOM 733 O O . HIS A 1 94 ? -2.341 -2.771 24.625 1.00 95.00 94 HIS A O 1
ATOM 739 N N . ASP A 1 95 ? -1.633 -4.035 26.345 1.00 97.00 95 ASP A N 1
ATOM 740 C CA . ASP A 1 95 ? -0.710 -4.848 25.546 1.00 97.00 95 ASP A CA 1
ATOM 741 C C . ASP A 1 95 ? -1.448 -5.619 24.438 1.00 97.00 95 ASP A C 1
ATOM 743 O O . ASP A 1 95 ? -1.030 -5.618 23.276 1.00 97.00 95 ASP A O 1
ATOM 747 N N . ASN A 1 96 ? -2.598 -6.217 24.754 1.00 95.62 96 ASN A N 1
ATOM 748 C CA . ASN A 1 96 ? -3.411 -6.941 23.776 1.00 95.62 96 ASN A CA 1
ATOM 749 C C . ASN A 1 96 ? -4.061 -6.023 22.731 1.00 95.62 96 ASN A C 1
ATOM 751 O O . ASN A 1 96 ? -4.131 -6.376 21.549 1.00 95.62 96 ASN A O 1
ATOM 755 N N . VAL A 1 97 ? -4.527 -4.843 23.147 1.00 96.25 97 VAL A N 1
ATOM 756 C CA . VAL A 1 97 ? -5.073 -3.827 22.236 1.00 96.25 97 VAL A CA 1
ATOM 757 C C . VAL A 1 97 ? -3.982 -3.319 21.303 1.00 96.25 97 VAL A C 1
ATOM 759 O O . VAL A 1 97 ? -4.206 -3.255 20.096 1.00 96.25 97 VAL A O 1
ATOM 762 N N . ARG A 1 98 ? -2.775 -3.052 21.817 1.00 96.81 98 ARG A N 1
ATOM 763 C CA . ARG A 1 98 ? -1.620 -2.653 21.004 1.00 96.81 98 ARG A CA 1
ATOM 764 C C . ARG A 1 98 ? -1.243 -3.740 20.003 1.00 96.81 98 ARG A C 1
ATOM 766 O O . ARG A 1 98 ? -1.080 -3.440 18.825 1.00 96.81 98 ARG A O 1
ATOM 773 N N . ARG A 1 99 ? -1.182 -5.002 20.439 1.00 96.94 99 ARG A N 1
ATOM 774 C CA . ARG A 1 99 ? -0.922 -6.150 19.557 1.00 96.94 99 ARG A CA 1
ATOM 775 C C . ARG A 1 99 ? -1.965 -6.255 18.445 1.00 96.94 99 ARG A C 1
ATOM 777 O O . ARG A 1 99 ? -1.609 -6.465 17.290 1.00 96.94 99 ARG A O 1
ATOM 784 N N . THR A 1 100 ? -3.241 -6.078 18.776 1.00 96.62 100 THR A N 1
ATOM 785 C CA . THR A 1 100 ? -4.327 -6.092 17.785 1.00 96.62 100 THR A CA 1
ATOM 786 C C . THR A 1 100 ? -4.230 -4.914 16.829 1.00 96.62 100 THR A C 1
ATOM 788 O O . THR A 1 100 ? -4.357 -5.112 15.625 1.00 96.62 100 THR A O 1
ATOM 791 N N . GLY A 1 101 ? -3.929 -3.717 17.333 1.00 95.81 101 GLY A N 1
ATOM 792 C CA . GLY A 1 101 ? -3.660 -2.539 16.514 1.00 95.81 101 GLY A CA 1
ATOM 793 C C . GLY A 1 101 ? -2.538 -2.788 15.508 1.00 95.81 101 GLY A C 1
ATOM 794 O O . GLY A 1 101 ? -2.725 -2.531 14.324 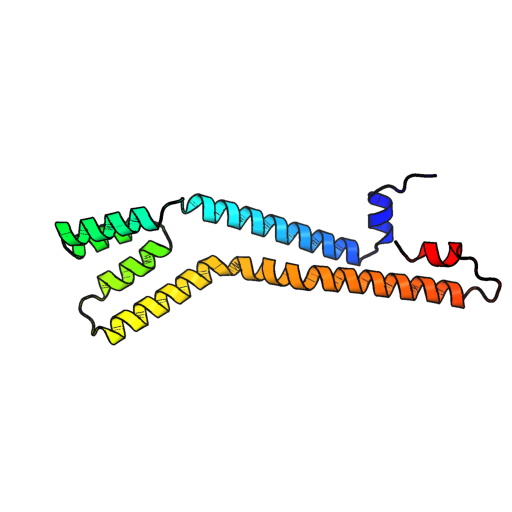1.00 95.81 101 GLY A O 1
ATOM 795 N N . SER A 1 102 ? -1.422 -3.380 15.942 1.00 96.25 102 SER A N 1
ATOM 796 C CA . SER A 1 102 ? -0.316 -3.752 15.051 1.00 96.25 102 SER A CA 1
ATOM 797 C C . SER A 1 102 ? -0.729 -4.774 13.988 1.00 96.25 102 SER A C 1
ATOM 799 O O . SER A 1 102 ? -0.404 -4.584 12.821 1.00 96.25 102 SER A O 1
ATOM 801 N N . MET A 1 103 ? -1.489 -5.815 14.350 1.00 95.56 103 MET A N 1
ATOM 802 C CA . MET A 1 103 ? -1.986 -6.804 13.377 1.00 95.56 103 MET A CA 1
ATOM 803 C C . MET A 1 103 ? -2.954 -6.187 12.360 1.00 95.56 103 MET A C 1
ATOM 805 O O . MET A 1 103 ? -2.928 -6.533 11.180 1.00 95.56 103 MET A O 1
ATOM 809 N N . VAL A 1 104 ? -3.824 -5.282 12.812 1.00 93.81 104 VAL A N 1
ATOM 810 C CA . VAL A 1 104 ? -4.762 -4.562 11.946 1.00 93.81 104 VAL A CA 1
ATOM 811 C C . VAL A 1 104 ? -4.006 -3.639 10.993 1.00 93.81 104 VAL A C 1
ATOM 813 O O . VAL A 1 104 ? -4.287 -3.656 9.797 1.00 93.81 104 VAL A O 1
ATOM 816 N N . LEU A 1 105 ? -3.033 -2.880 11.502 1.00 93.06 105 LEU A N 1
ATOM 817 C CA . LEU A 1 105 ? -2.205 -1.992 10.693 1.00 93.06 105 LEU A CA 1
ATOM 818 C C . LEU A 1 105 ? -1.428 -2.781 9.636 1.00 93.06 105 LEU A C 1
ATOM 820 O O . LEU A 1 105 ? -1.495 -2.455 8.456 1.00 93.06 105 LEU A O 1
ATOM 824 N N . GLU A 1 106 ? -0.795 -3.887 10.028 1.00 92.56 106 GLU A N 1
ATOM 825 C CA . GLU A 1 106 ? -0.078 -4.755 9.096 1.00 92.56 106 GLU A CA 1
ATOM 826 C C . GLU A 1 106 ? -0.994 -5.324 8.001 1.00 92.56 106 GLU A C 1
ATOM 828 O O . GLU A 1 106 ? -0.616 -5.343 6.829 1.00 92.56 106 GLU A O 1
ATOM 833 N N . ALA A 1 107 ? -2.216 -5.739 8.344 1.00 90.38 107 ALA A N 1
ATOM 834 C CA . ALA A 1 107 ? -3.180 -6.223 7.357 1.00 90.38 107 ALA A CA 1
ATOM 835 C C . ALA A 1 107 ? -3.595 -5.130 6.355 1.00 90.38 107 ALA A C 1
ATOM 837 O O . ALA A 1 107 ? -3.781 -5.410 5.167 1.00 90.38 107 ALA A O 1
ATOM 838 N N . VAL A 1 108 ? -3.723 -3.887 6.823 1.00 90.56 108 VAL A N 1
ATOM 839 C CA . VAL A 1 108 ? -4.069 -2.732 5.988 1.00 90.56 108 VAL A CA 1
ATOM 840 C C . VAL A 1 108 ? -2.898 -2.315 5.086 1.00 90.56 108 VAL A C 1
ATOM 842 O O . VAL A 1 108 ? -3.116 -1.981 3.917 1.00 90.56 108 VAL A O 1
ATOM 845 N N . GLU A 1 109 ? -1.665 -2.388 5.590 1.00 90.81 109 GLU A N 1
ATOM 846 C CA . GLU A 1 109 ? -0.443 -1.959 4.897 1.00 90.81 109 GLU A CA 1
ATOM 847 C C . GLU A 1 109 ? 0.191 -3.027 3.997 1.00 90.81 109 GLU A C 1
ATOM 849 O O . GLU A 1 109 ? 0.999 -2.685 3.135 1.00 90.81 109 GLU A O 1
ATOM 854 N N . LYS A 1 110 ? -0.151 -4.313 4.158 1.00 86.69 110 LYS A N 1
ATOM 855 C CA . LYS A 1 110 ? 0.522 -5.444 3.486 1.00 86.69 110 LYS A CA 1
ATOM 856 C C . LYS A 1 110 ? 0.799 -5.213 1.994 1.00 86.69 110 LYS A C 1
ATOM 858 O O . LYS A 1 110 ? 1.911 -5.466 1.538 1.00 86.69 110 LYS A O 1
ATOM 863 N N . ASN A 1 111 ? -0.183 -4.716 1.245 1.00 86.19 111 ASN A N 1
ATOM 864 C CA . ASN A 1 111 ? -0.049 -4.512 -0.202 1.00 86.19 111 ASN A CA 1
ATOM 865 C C . ASN A 1 111 ? 0.659 -3.193 -0.565 1.00 86.19 111 ASN A C 1
ATOM 867 O O . ASN A 1 111 ? 1.201 -3.077 -1.661 1.00 86.19 111 ASN A O 1
ATOM 871 N N . LEU A 1 112 ? 0.739 -2.226 0.356 1.00 92.12 112 LEU A N 1
ATOM 872 C CA . LEU A 1 112 ? 1.522 -1.000 0.160 1.00 92.12 112 LEU A CA 1
ATOM 873 C C . LEU A 1 112 ? 3.029 -1.280 0.154 1.00 92.12 112 LEU A C 1
ATOM 875 O O . LEU A 1 112 ? 3.775 -0.580 -0.527 1.00 92.12 112 LEU A O 1
ATOM 879 N N . ARG A 1 113 ? 3.483 -2.337 0.845 1.00 91.44 113 ARG A N 1
ATOM 880 C CA . ARG A 1 113 ? 4.899 -2.749 0.845 1.00 91.44 113 ARG A CA 1
ATOM 881 C C . ARG A 1 113 ? 5.417 -3.041 -0.569 1.00 91.44 113 ARG A C 1
ATOM 883 O O . ARG A 1 113 ? 6.564 -2.730 -0.870 1.00 91.44 113 ARG A O 1
ATOM 890 N N . ILE A 1 114 ? 4.569 -3.589 -1.444 1.00 93.19 114 ILE A N 1
ATOM 891 C CA . ILE A 1 114 ? 4.926 -3.863 -2.845 1.00 93.19 114 ILE A CA 1
ATOM 892 C C . ILE A 1 114 ? 5.095 -2.554 -3.618 1.00 93.19 114 ILE A C 1
ATOM 894 O O . ILE A 1 114 ? 6.086 -2.391 -4.322 1.00 93.19 114 ILE A O 1
ATOM 898 N N . LEU A 1 115 ? 4.176 -1.599 -3.448 1.00 95.06 115 LEU A N 1
ATOM 899 C CA . LEU A 1 115 ? 4.298 -0.276 -4.066 1.00 95.06 115 LEU A CA 1
ATOM 900 C C . LEU A 1 115 ? 5.566 0.447 -3.606 1.00 95.06 115 LEU A C 1
ATOM 902 O O . LEU A 1 115 ? 6.272 1.012 -4.435 1.00 95.06 115 LEU A O 1
ATOM 906 N N . ALA A 1 116 ? 5.891 0.375 -2.312 1.00 94.88 116 ALA A N 1
ATOM 907 C CA . ALA A 1 116 ? 7.124 0.941 -1.771 1.00 94.88 116 ALA A CA 1
ATOM 908 C C . ALA A 1 116 ? 8.369 0.289 -2.396 1.00 94.88 116 ALA A C 1
ATOM 910 O O . ALA A 1 116 ? 9.275 0.988 -2.844 1.00 94.88 116 ALA A O 1
ATOM 911 N N . ALA A 1 117 ? 8.396 -1.043 -2.499 1.00 95.31 117 ALA A N 1
ATOM 912 C CA . ALA A 1 117 ? 9.490 -1.752 -3.155 1.00 95.31 117 ALA A CA 1
ATOM 913 C C . ALA A 1 117 ? 9.639 -1.336 -4.628 1.00 95.31 117 ALA A C 1
ATOM 915 O O . ALA A 1 117 ? 10.746 -1.034 -5.067 1.00 95.31 117 ALA A O 1
ATOM 916 N N . LEU A 1 118 ? 8.539 -1.252 -5.382 1.00 96.00 118 LEU A N 1
ATOM 917 C CA . LEU A 1 118 ? 8.562 -0.820 -6.783 1.00 96.00 118 LEU A CA 1
ATOM 918 C C . LEU A 1 118 ? 9.014 0.638 -6.936 1.00 96.00 118 LEU A C 1
ATOM 920 O O . LEU A 1 118 ? 9.780 0.933 -7.850 1.00 96.00 118 LEU A O 1
ATOM 924 N N . ALA A 1 119 ? 8.615 1.526 -6.023 1.00 94.88 119 ALA A N 1
ATOM 925 C CA . ALA A 1 119 ? 9.056 2.920 -6.009 1.00 94.88 119 ALA A CA 1
ATOM 926 C C . ALA A 1 119 ? 10.575 3.057 -5.806 1.00 94.88 119 ALA A C 1
ATOM 928 O O . ALA A 1 119 ? 11.182 3.976 -6.351 1.00 94.88 119 ALA A O 1
ATOM 929 N N . HIS A 1 120 ? 11.199 2.130 -5.073 1.00 95.75 120 HIS A N 1
ATOM 930 C CA . HIS A 1 120 ? 12.654 2.082 -4.914 1.00 95.75 120 HIS A CA 1
ATOM 931 C C . HIS A 1 120 ? 13.367 1.362 -6.065 1.00 95.75 120 HIS A C 1
ATOM 933 O O . HIS A 1 120 ? 14.428 1.805 -6.499 1.00 95.75 120 HIS A O 1
ATOM 939 N N . LEU A 1 121 ? 12.807 0.262 -6.572 1.00 96.50 121 LEU A N 1
ATOM 940 C CA . LEU A 1 121 ? 13.457 -0.568 -7.590 1.00 96.50 121 LEU A CA 1
ATOM 941 C C . LEU A 1 121 ? 13.365 0.032 -8.995 1.00 96.50 121 LEU A C 1
ATOM 943 O O . LEU A 1 121 ? 14.331 -0.060 -9.749 1.00 96.50 121 LEU A O 1
ATOM 947 N N . ALA A 1 122 ? 12.242 0.655 -9.363 1.00 95.88 122 ALA A N 1
ATOM 948 C CA . ALA A 1 122 ? 12.052 1.187 -10.712 1.00 95.88 122 ALA A CA 1
ATOM 949 C C . ALA A 1 122 ? 13.107 2.248 -11.101 1.00 95.88 122 ALA A C 1
ATOM 951 O O . ALA A 1 122 ? 13.681 2.118 -12.184 1.00 95.88 122 ALA A O 1
ATOM 952 N N . PRO A 1 123 ? 13.461 3.234 -10.246 1.00 95.94 123 PRO A N 1
ATOM 953 C CA . PRO A 1 123 ? 14.535 4.179 -10.554 1.00 95.94 123 PRO A CA 1
ATOM 954 C C . PRO A 1 123 ? 15.903 3.511 -10.718 1.00 95.94 123 PRO A C 1
ATOM 956 O O . PRO A 1 123 ? 16.668 3.898 -11.596 1.00 95.94 123 PRO A O 1
ATOM 959 N N . LEU A 1 124 ? 16.207 2.489 -9.910 1.00 97.12 124 LEU A N 1
ATOM 960 C CA . LEU A 1 124 ? 17.467 1.747 -10.008 1.00 97.12 124 LEU A CA 1
ATOM 961 C C . LEU A 1 124 ? 17.556 0.964 -11.322 1.00 97.12 124 LEU A C 1
ATOM 963 O O . LEU A 1 124 ? 18.605 0.958 -11.961 1.00 97.12 124 LEU A O 1
ATOM 967 N N . VAL A 1 125 ? 16.451 0.351 -11.756 1.00 95.31 125 VAL A N 1
ATOM 968 C CA . VAL A 1 125 ? 16.353 -0.317 -13.064 1.00 95.31 125 VAL A CA 1
ATOM 969 C C . VAL A 1 125 ? 16.496 0.691 -14.208 1.00 95.31 125 VAL A C 1
ATOM 971 O O . VAL A 1 125 ? 17.197 0.414 -15.179 1.00 95.31 125 VAL A O 1
ATOM 974 N N . GLY A 1 126 ? 15.888 1.874 -14.088 1.00 92.88 126 GLY A N 1
ATOM 975 C CA . GLY A 1 126 ? 16.054 2.956 -15.060 1.00 92.88 126 GLY A CA 1
ATOM 976 C C . GLY A 1 126 ? 17.506 3.430 -15.164 1.00 92.88 126 GLY A C 1
ATOM 977 O O . GLY A 1 126 ? 18.050 3.502 -16.263 1.00 92.88 126 GLY A O 1
ATOM 978 N N . LEU A 1 127 ? 18.161 3.671 -14.024 1.00 94.69 127 LEU A N 1
ATOM 979 C CA . LEU A 1 127 ? 19.575 4.049 -13.964 1.00 94.69 127 LEU A CA 1
ATOM 980 C C . LEU A 1 127 ? 20.487 2.952 -14.530 1.00 94.69 127 LEU A C 1
ATOM 982 O O . LEU A 1 127 ? 21.441 3.245 -15.241 1.00 94.69 127 LEU A O 1
ATOM 986 N N . LEU A 1 128 ? 20.190 1.679 -14.262 1.00 93.94 128 LEU A N 1
ATOM 987 C CA . LEU A 1 128 ? 20.906 0.566 -14.884 1.00 93.94 128 LEU A CA 1
ATOM 988 C C . LEU A 1 128 ? 20.791 0.620 -16.414 1.00 93.94 128 LEU A C 1
ATOM 990 O O . LEU A 1 128 ? 21.782 0.410 -17.110 1.00 93.94 128 LEU A O 1
ATOM 994 N N . GLY A 1 129 ? 19.605 0.939 -16.937 1.00 91.19 129 GLY A N 1
ATOM 995 C CA . GLY A 1 129 ? 19.382 1.108 -18.372 1.00 91.19 129 GLY A CA 1
ATOM 996 C C . GLY A 1 129 ? 20.232 2.215 -18.982 1.00 91.19 129 GLY A C 1
ATOM 997 O O . GLY A 1 129 ? 20.863 1.988 -20.014 1.00 91.19 129 GLY A O 1
ATOM 998 N N . THR A 1 130 ? 20.333 3.371 -18.321 1.00 91.94 130 THR A N 1
ATOM 999 C CA . THR A 1 130 ? 21.185 4.466 -18.813 1.00 91.94 130 THR A CA 1
ATOM 1000 C C . THR A 1 130 ? 22.666 4.086 -18.793 1.00 91.94 130 THR A C 1
ATOM 1002 O O . THR A 1 130 ? 23.382 4.370 -19.753 1.00 91.94 130 THR A O 1
ATOM 1005 N N . VAL A 1 131 ? 23.129 3.380 -17.755 1.00 92.88 131 VAL A N 1
ATOM 1006 C CA . VAL A 1 131 ? 24.511 2.875 -17.673 1.00 92.88 131 VAL A CA 1
ATOM 1007 C C . VAL A 1 131 ? 24.805 1.882 -18.798 1.00 92.88 131 VAL A C 1
ATOM 1009 O O . VAL A 1 131 ? 25.832 2.009 -19.462 1.00 92.88 131 VAL A O 1
ATOM 1012 N N . ILE A 1 132 ? 23.906 0.931 -19.060 1.00 89.81 132 ILE A N 1
ATOM 1013 C CA . ILE A 1 132 ? 24.072 -0.030 -20.161 1.00 89.81 132 ILE A CA 1
ATOM 1014 C C . ILE A 1 132 ? 24.100 0.690 -21.514 1.00 89.81 132 ILE A C 1
ATOM 1016 O O . ILE A 1 132 ? 24.972 0.393 -22.330 1.00 89.81 132 ILE A O 1
ATOM 1020 N N . GLY A 1 133 ? 23.205 1.658 -21.743 1.00 88.06 133 GLY A N 1
ATOM 1021 C CA . GLY A 1 133 ? 23.186 2.457 -22.973 1.00 88.06 133 GLY A CA 1
ATOM 1022 C C . GLY A 1 133 ? 24.513 3.181 -23.214 1.00 88.06 133 GLY A C 1
ATOM 1023 O O . GLY A 1 133 ? 25.093 3.081 -24.296 1.00 88.06 133 GLY A O 1
ATOM 1024 N N . MET A 1 134 ? 25.067 3.804 -22.168 1.00 89.62 134 MET A N 1
ATOM 1025 C CA . MET A 1 134 ? 26.390 4.432 -22.236 1.00 89.62 134 MET A CA 1
ATOM 1026 C C . MET A 1 134 ? 27.506 3.422 -22.540 1.00 89.62 134 MET A C 1
ATOM 1028 O O . MET A 1 134 ? 28.342 3.690 -23.400 1.00 89.62 134 MET A O 1
ATOM 1032 N N . VAL A 1 135 ? 27.523 2.253 -21.888 1.00 89.00 135 VAL A N 1
ATOM 1033 C CA . VAL A 1 135 ? 28.531 1.205 -22.152 1.00 89.00 135 VAL A CA 1
ATOM 1034 C C . VAL A 1 135 ? 28.486 0.750 -23.613 1.00 89.00 135 VAL A C 1
ATOM 1036 O O . VAL A 1 135 ? 29.534 0.623 -24.249 1.00 89.00 135 VAL A O 1
ATOM 1039 N N . VAL A 1 136 ? 27.289 0.556 -24.171 1.00 85.75 136 VAL A N 1
ATOM 1040 C CA . VAL A 1 136 ? 27.114 0.182 -25.582 1.00 85.75 136 VAL A CA 1
ATOM 1041 C C . VAL A 1 136 ? 27.586 1.302 -26.512 1.00 85.75 136 VAL A C 1
ATOM 1043 O O . VAL A 1 136 ? 28.314 1.021 -27.464 1.00 85.75 136 VAL A O 1
ATOM 1046 N N . ALA A 1 137 ? 27.240 2.561 -26.224 1.00 85.62 137 ALA A N 1
ATOM 1047 C CA . ALA A 1 137 ? 27.682 3.711 -27.015 1.00 85.62 137 ALA A CA 1
ATOM 1048 C C . ALA A 1 137 ? 29.218 3.811 -27.069 1.00 85.62 137 ALA A C 1
ATOM 1050 O O . ALA A 1 137 ? 29.800 3.928 -28.147 1.00 85.62 137 ALA A O 1
ATOM 1051 N N . PHE A 1 138 ? 29.895 3.689 -25.923 1.00 85.25 138 PHE A N 1
ATOM 1052 C CA . PHE A 1 138 ? 31.360 3.730 -25.871 1.00 85.25 138 PHE A CA 1
ATOM 1053 C C . PHE A 1 138 ? 32.018 2.513 -26.530 1.00 85.25 138 PHE A C 1
ATOM 1055 O O . PHE A 1 138 ? 33.044 2.663 -27.193 1.00 85.25 138 PHE A O 1
ATOM 1062 N N . SER A 1 139 ? 31.423 1.322 -26.409 1.00 84.50 139 SER A N 1
ATOM 1063 C CA . SER A 1 139 ? 31.916 0.122 -27.095 1.00 84.50 139 SER A CA 1
ATOM 1064 C C . SER A 1 139 ? 31.861 0.266 -28.621 1.00 84.50 139 SER A C 1
ATOM 1066 O O . SER A 1 139 ? 32.812 -0.120 -29.304 1.00 84.50 139 SER A O 1
ATOM 1068 N N . GLN A 1 140 ? 30.803 0.882 -29.161 1.00 81.75 140 GLN A N 1
ATOM 1069 C CA . GLN A 1 140 ? 30.701 1.167 -30.596 1.00 81.75 140 GLN A CA 1
ATOM 1070 C C . GLN A 1 140 ? 31.793 2.138 -31.057 1.00 81.75 140 GLN A C 1
ATOM 1072 O O . GLN A 1 140 ? 32.461 1.871 -32.053 1.00 81.75 140 GLN A O 1
ATOM 1077 N N . ILE A 1 141 ? 32.056 3.203 -30.298 1.00 81.88 141 ILE A N 1
ATOM 1078 C CA . ILE A 1 141 ? 33.143 4.148 -30.602 1.00 81.88 141 ILE A CA 1
ATOM 1079 C C . ILE A 1 141 ? 34.502 3.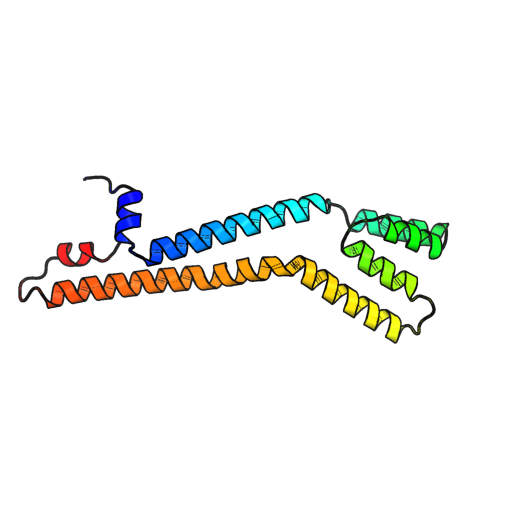454 -30.605 1.00 81.88 141 ILE A C 1
ATOM 1081 O O . ILE A 1 141 ? 35.285 3.658 -31.526 1.00 81.88 141 ILE A O 1
ATOM 1085 N N . GLN A 1 142 ? 34.779 2.605 -29.612 1.00 80.88 142 GLN A N 1
ATOM 1086 C CA . GLN A 1 142 ? 36.041 1.864 -29.542 1.00 80.88 142 GLN A CA 1
ATOM 1087 C C . GLN A 1 142 ? 36.256 0.971 -30.776 1.00 80.88 142 GLN A C 1
ATOM 1089 O O . GLN A 1 142 ? 37.392 0.784 -31.212 1.00 80.88 142 GLN A O 1
ATOM 1094 N N . SER A 1 143 ? 35.181 0.416 -31.342 1.00 78.25 143 SER A N 1
ATOM 1095 C CA . SER A 1 143 ? 35.259 -0.423 -32.542 1.00 78.25 143 SER A CA 1
ATOM 1096 C C . SER A 1 143 ? 35.554 0.368 -33.824 1.00 78.25 143 SER A C 1
ATOM 1098 O O . SER A 1 143 ? 36.148 -0.169 -34.759 1.00 78.25 143 SER A O 1
ATOM 1100 N N . ILE A 1 144 ? 35.199 1.655 -33.859 1.00 77.94 144 ILE A N 1
ATOM 1101 C CA . ILE A 1 144 ? 35.473 2.560 -34.975 1.00 77.94 144 ILE A CA 1
ATOM 1102 C C . ILE A 1 144 ? 36.887 3.123 -34.769 1.00 77.94 144 ILE A C 1
ATOM 1104 O O . ILE A 1 144 ? 37.079 4.167 -34.154 1.00 77.94 144 ILE A O 1
ATOM 1108 N N . GLN A 1 145 ? 37.909 2.417 -35.263 1.00 63.72 145 GLN A N 1
ATOM 1109 C CA . GLN A 1 145 ? 39.306 2.882 -35.247 1.00 63.72 145 GLN A CA 1
ATOM 1110 C C . GLN A 1 145 ? 39.510 4.084 -36.199 1.00 63.72 145 GLN A C 1
ATOM 1112 O O . GLN A 1 145 ? 40.085 3.947 -37.277 1.00 63.72 145 GLN A O 1
ATOM 1117 N N . GLY A 1 146 ? 39.002 5.269 -35.845 1.00 68.44 146 GLY A N 1
ATOM 1118 C CA . GLY A 1 146 ? 39.042 6.442 -36.721 1.00 68.44 146 GLY A CA 1
ATOM 1119 C C . GLY A 1 146 ? 38.360 7.693 -36.160 1.00 68.44 146 GLY A C 1
ATOM 1120 O O . GLY A 1 146 ? 38.257 7.882 -34.951 1.00 68.44 146 GLY A O 1
ATOM 1121 N N . ASN A 1 147 ? 37.927 8.585 -37.058 1.00 68.38 147 ASN A N 1
ATOM 1122 C CA . ASN A 1 147 ? 37.372 9.893 -36.704 1.00 68.38 147 ASN A CA 1
ATOM 1123 C C . ASN A 1 147 ? 35.944 9.768 -36.138 1.00 68.38 147 ASN A C 1
ATOM 1125 O O . ASN A 1 147 ? 34.990 9.592 -36.897 1.00 68.38 147 ASN A O 1
ATOM 1129 N N . VAL A 1 148 ? 35.816 9.874 -34.814 1.00 73.00 148 VAL A N 1
ATOM 1130 C CA . VAL A 1 148 ? 34.548 9.776 -34.074 1.00 73.00 148 VAL A CA 1
ATOM 1131 C C . VAL A 1 148 ? 33.700 11.025 -34.314 1.00 73.00 148 VAL A C 1
ATOM 1133 O O . VAL A 1 148 ? 34.152 12.146 -34.065 1.00 73.00 148 VAL A O 1
ATOM 1136 N N . LYS A 1 149 ? 32.454 10.857 -34.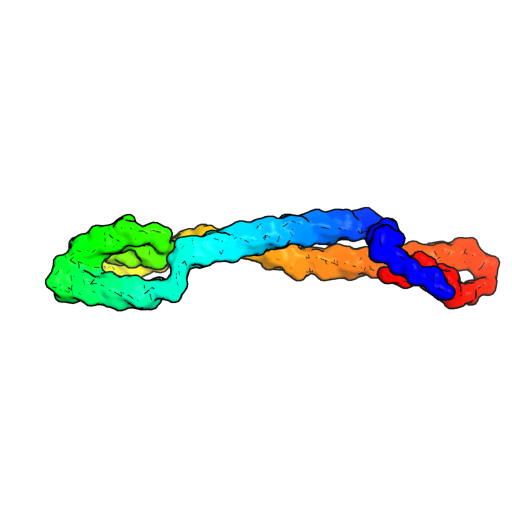766 1.00 77.19 149 LYS A N 1
ATOM 1137 C CA . LYS A 1 149 ? 31.486 11.954 -34.894 1.00 77.19 149 LYS A CA 1
ATOM 1138 C C . LYS A 1 149 ? 30.520 11.950 -33.702 1.00 77.19 149 LYS A C 1
ATOM 1140 O O . LYS A 1 149 ? 30.142 10.884 -33.225 1.00 77.19 149 LYS A O 1
ATOM 1145 N N . PRO A 1 150 ? 30.020 13.116 -33.249 1.00 72.62 150 PRO A N 1
ATOM 1146 C CA . PRO A 1 150 ? 29.010 13.179 -32.184 1.00 72.62 150 PRO A CA 1
ATOM 1147 C C . PRO A 1 150 ? 27.726 12.378 -32.470 1.00 72.62 150 PRO A C 1
ATOM 1149 O O . PRO A 1 150 ? 27.047 11.943 -31.543 1.00 72.62 150 PRO A O 1
ATOM 1152 N N . SER A 1 151 ? 27.402 12.145 -33.748 1.00 73.56 151 SER A N 1
ATOM 1153 C CA . SER A 1 151 ? 26.300 11.273 -34.176 1.00 73.56 151 SER A CA 1
ATOM 1154 C C . SER A 1 151 ? 26.467 9.815 -33.745 1.00 73.56 151 SER A C 1
ATOM 1156 O O . SER A 1 151 ? 25.468 9.125 -33.562 1.00 73.56 151 SER A O 1
ATOM 1158 N N . ASP A 1 152 ? 27.707 9.359 -33.564 1.00 71.00 152 ASP A N 1
ATOM 1159 C CA . ASP A 1 152 ? 28.031 7.966 -33.245 1.00 71.00 152 ASP A CA 1
ATOM 1160 C C . ASP A 1 152 ? 27.736 7.662 -31.762 1.00 71.00 152 ASP A C 1
ATOM 1162 O O . ASP A 1 152 ? 27.385 6.542 -31.405 1.00 71.00 152 ASP A O 1
ATOM 1166 N N . LEU A 1 153 ? 27.773 8.690 -30.902 1.00 70.44 153 LEU A N 1
ATOM 1167 C CA . LEU A 1 153 ? 27.339 8.638 -29.497 1.00 70.44 153 LEU A CA 1
ATOM 1168 C C . LEU A 1 153 ? 25.815 8.689 -29.354 1.00 70.44 153 LEU A C 1
ATOM 1170 O O . LEU A 1 153 ? 25.237 7.987 -28.524 1.00 70.44 153 LEU A O 1
ATOM 1174 N N . ALA A 1 154 ? 25.160 9.516 -30.172 1.00 71.88 154 ALA A N 1
ATOM 1175 C CA . ALA A 1 154 ? 23.716 9.738 -30.112 1.00 71.88 154 ALA A CA 1
ATOM 1176 C C . ALA A 1 154 ? 22.895 8.468 -30.412 1.00 71.88 154 ALA A C 1
ATOM 1178 O O . ALA A 1 154 ? 21.716 8.404 -30.085 1.00 71.88 154 ALA A O 1
ATOM 1179 N N . GLY A 1 155 ? 23.500 7.438 -31.014 1.00 67.88 155 GLY A N 1
ATOM 1180 C CA . GLY A 1 155 ? 22.850 6.152 -31.264 1.00 67.88 155 GLY A CA 1
ATOM 1181 C C . GLY A 1 155 ? 22.541 5.342 -29.999 1.00 67.88 155 GLY A C 1
ATOM 1182 O O . GLY A 1 155 ? 21.537 4.633 -29.988 1.00 67.88 155 GLY A O 1
ATOM 1183 N N . GLY A 1 156 ? 23.357 5.460 -28.944 1.00 65.88 156 GLY A N 1
ATOM 1184 C CA . GLY A 1 156 ? 23.243 4.652 -27.718 1.00 65.88 156 GLY A CA 1
ATOM 1185 C C . GLY A 1 156 ? 22.715 5.392 -26.484 1.00 65.88 156 GLY A C 1
ATOM 1186 O O . GLY A 1 156 ? 22.564 4.775 -25.432 1.00 65.88 156 GLY A O 1
ATOM 1187 N N . ILE A 1 157 ? 22.432 6.693 -26.598 1.00 72.56 157 ILE A N 1
ATOM 1188 C CA . ILE A 1 157 ? 21.950 7.546 -25.502 1.00 72.56 157 ILE A CA 1
ATOM 1189 C C . ILE A 1 157 ? 20.574 8.101 -25.902 1.00 72.56 157 ILE A C 1
ATOM 1191 O O . ILE A 1 157 ? 20.501 9.050 -26.682 1.00 72.56 157 ILE A O 1
ATOM 1195 N N . TRP A 1 158 ? 19.503 7.487 -25.389 1.00 63.62 158 TRP A N 1
ATOM 1196 C CA . TRP A 1 158 ? 18.093 7.826 -25.644 1.00 63.62 158 TRP A CA 1
ATOM 1197 C C . TRP A 1 158 ? 17.280 7.834 -24.353 1.00 63.62 158 TRP A C 1
ATOM 1199 O O . TRP A 1 158 ? 17.648 7.071 -23.429 1.00 63.62 158 TRP A O 1
#

Mean predicted aligned error: 7.24 Å

Radius of g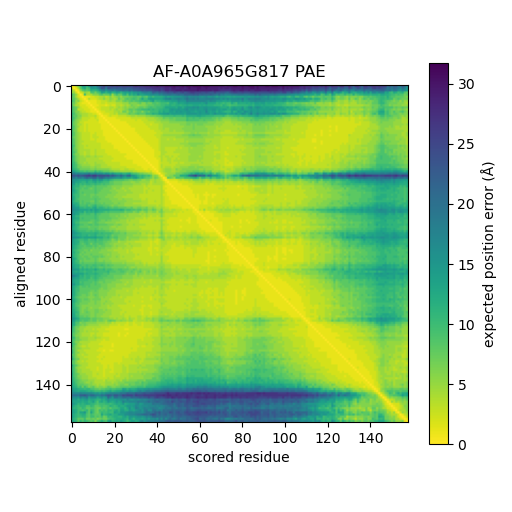yration: 28.03 Å; Cα contacts (8 Å, |Δi|>4): 89; chains: 1; bounding box: 65×24×73 Å

Secondary structure (DSSP, 8-state):
-----HHHHHHHT-HHHHHHHHHHHHHHHHHHHHHHHHHHH-S-HHHHHHHHHHHHHHHHHHHHHHHHHH--SHHHHHHHHHHHTTTS-HHHHHHHHHHHHHHHHHHHHTTHHHHHHHHHHHHHHHHHHHHHHHHHHHHHHHHS-S---HHHHHTT--

Solvent-accessible surface area (backbone atoms only — not com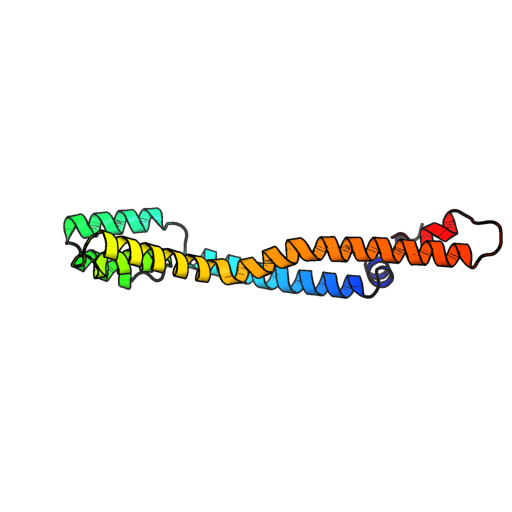parable to full-atom values): 8882 Å² total; per-residue (Å²): 132,86,79,79,48,73,66,55,54,50,60,72,53,42,74,61,43,56,53,49,49,51,51,49,53,53,43,50,54,51,48,53,54,48,54,54,53,54,59,71,61,54,93,48,71,64,63,52,49,54,51,41,53,52,38,26,76,74,61,35,61,69,52,26,35,57,53,25,72,72,42,95,38,74,70,27,57,38,52,31,52,46,56,77,31,67,91,45,61,67,70,61,35,50,52,52,30,51,52,44,44,52,54,46,50,48,67,72,43,57,68,51,56,56,48,54,48,48,68,59,46,50,58,53,53,52,52,50,47,54,52,51,26,48,53,51,19,53,52,55,52,69,70,52,88,65,92,83,52,77,71,61,45,56,75,32,61,130